Protein AF-A0A8J4P3L2-F1 (afdb_monomer_lite)

Organism: Eudyptes chrysocome (NCBI:txid79626)

Radius of gyration: 35.29 Å; chains: 1; bounding box: 77×44×100 Å

Sequence (162 aa):
ILKKQHSVLAHKFVEVMTEYNETQTLFRERSKGRIQRQLEITGKTTTDEELEEMLESGNPSIFTSDIISDSQITRQALNEIESRHKDIMKLESSIRELHEMFMDMAMFVETQGEMINNIEKNVMNASDYVEHAKEETKKAVKYKSKARRVCCLSVIVLVSVL

pLDDT: mean 81.7, std 11.36, range [50.03, 95.44]

Foldseek 3Di:
DVLLVVVVVLVVVVVVLVVVVVVLVVLLVVLLVLLQVLCVQQVHHDDSVRSVVVLVVLDLCSSVVPGDPPDPSNVVSSVSNSVSSVVNVVSVVVVVVSVVVVVVSVVVVVVVVVNVVVVVVVVVVVVVVVVVVVVVVVVVVVVVVVVVVVVVVVVVVVVVVD

Structure (mmCIF, N/CA/C/O backbone):
data_AF-A0A8J4P3L2-F1
#
_entry.id   AF-A0A8J4P3L2-F1
#
loop_
_atom_site.group_PDB
_atom_site.id
_atom_site.type_symbol
_atom_site.label_atom_id
_atom_site.label_alt_id
_atom_site.label_comp_id
_atom_site.label_asym_id
_atom_site.label_entity_id
_atom_site.label_seq_id
_atom_site.pdbx_PDB_ins_code
_atom_site.Cartn_x
_atom_site.Cartn_y
_atom_site.Cartn_z
_atom_site.occupancy
_atom_site.B_iso_or_equiv
_atom_site.auth_seq_id
_atom_site.auth_comp_id
_atom_site.auth_asym_id
_atom_site.auth_atom_id
_atom_site.pdbx_PDB_model_num
ATOM 1 N N . ILE A 1 1 ? 21.109 3.725 -26.162 1.00 50.84 1 ILE A N 1
ATOM 2 C CA . ILE A 1 1 ? 21.373 2.825 -25.010 1.00 50.84 1 ILE A CA 1
ATOM 3 C C . ILE A 1 1 ? 20.706 3.376 -23.751 1.00 50.84 1 ILE A C 1
ATOM 5 O O . ILE A 1 1 ? 19.834 2.692 -23.241 1.00 50.84 1 ILE A O 1
ATOM 9 N N . LEU A 1 2 ? 20.990 4.627 -23.354 1.00 53.81 2 LEU A N 1
ATOM 10 C CA . LEU A 1 2 ? 20.388 5.29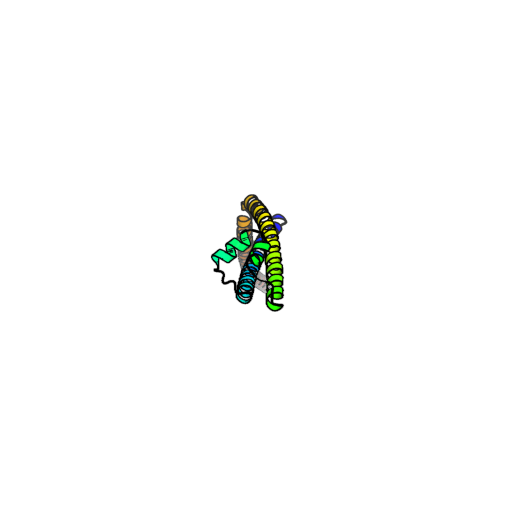0 -22.183 1.00 53.81 2 LEU A CA 1
ATOM 11 C C . LEU A 1 2 ? 18.847 5.224 -22.157 1.00 53.81 2 LEU A C 1
ATOM 13 O O . LEU A 1 2 ? 18.281 4.677 -21.223 1.00 53.81 2 LEU A O 1
ATOM 17 N N . LYS A 1 3 ? 18.170 5.655 -23.237 1.00 53.22 3 LYS A N 1
ATOM 18 C CA . LYS A 1 3 ? 16.698 5.578 -23.352 1.00 53.22 3 LYS A CA 1
ATOM 19 C C . LYS A 1 3 ? 16.165 4.162 -23.061 1.00 53.22 3 LYS A C 1
ATOM 21 O O . LYS A 1 3 ? 15.345 4.000 -22.175 1.00 53.22 3 LYS A O 1
ATOM 26 N N . LYS A 1 4 ? 16.726 3.121 -23.692 1.00 56.62 4 LYS A N 1
ATOM 27 C CA . LYS A 1 4 ? 16.314 1.717 -23.473 1.00 56.62 4 LYS A CA 1
ATOM 28 C C . LYS A 1 4 ? 16.452 1.259 -22.013 1.00 56.62 4 LYS A C 1
ATOM 30 O O . LYS A 1 4 ? 15.607 0.507 -21.547 1.00 56.62 4 LYS A O 1
ATOM 35 N N . GLN A 1 5 ? 17.494 1.699 -21.303 1.00 58.91 5 GLN A N 1
ATOM 36 C CA . GLN A 1 5 ? 17.658 1.384 -19.878 1.00 58.91 5 GLN A CA 1
ATOM 37 C C . GLN A 1 5 ? 16.576 2.053 -19.019 1.00 58.91 5 GLN A C 1
ATOM 39 O O . GLN A 1 5 ? 16.073 1.417 -18.098 1.00 58.91 5 GLN A O 1
ATOM 44 N N . HIS A 1 6 ? 16.164 3.280 -19.357 1.00 65.69 6 HIS A N 1
ATOM 45 C CA . HIS A 1 6 ? 15.076 3.973 -18.660 1.00 65.69 6 HIS A CA 1
ATOM 46 C C . HIS A 1 6 ? 13.722 3.262 -18.809 1.00 65.6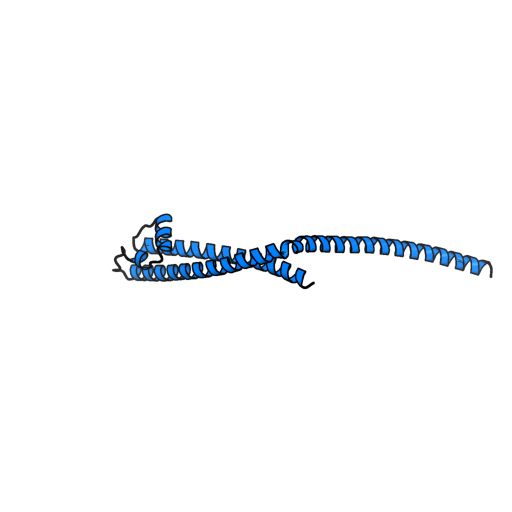9 6 HIS A C 1
ATOM 48 O O . HIS A 1 6 ? 13.016 3.127 -17.817 1.00 65.69 6 HIS A O 1
ATOM 54 N N . SER A 1 7 ? 13.382 2.738 -19.993 1.00 68.56 7 SER A N 1
ATOM 55 C CA . SER A 1 7 ? 12.117 2.001 -20.181 1.00 68.56 7 SER A CA 1
ATOM 56 C C . SER A 1 7 ? 12.094 0.649 -19.465 1.00 68.56 7 SER A C 1
ATOM 58 O O . SER A 1 7 ? 11.089 0.311 -18.844 1.00 68.56 7 SER A O 1
ATOM 60 N N . VAL A 1 8 ? 13.196 -0.109 -19.484 1.00 73.12 8 VAL A N 1
ATOM 61 C CA . VAL A 1 8 ? 13.281 -1.371 -18.723 1.00 73.12 8 VAL A CA 1
ATOM 62 C C . VAL A 1 8 ? 13.141 -1.107 -17.221 1.00 73.12 8 VAL A C 1
ATOM 64 O O . VAL A 1 8 ? 12.430 -1.836 -16.532 1.00 73.12 8 VAL A O 1
ATOM 67 N N . LEU A 1 9 ? 13.772 -0.041 -16.717 1.00 74.75 9 LEU A N 1
ATOM 68 C CA . LEU A 1 9 ? 13.664 0.353 -15.314 1.00 74.75 9 LEU A CA 1
ATOM 69 C C . LEU A 1 9 ? 12.241 0.804 -14.947 1.00 74.75 9 LEU A C 1
ATOM 71 O O . LEU A 1 9 ? 11.752 0.426 -13.888 1.00 74.75 9 LEU A O 1
ATOM 75 N N . ALA A 1 10 ? 11.561 1.544 -15.829 1.00 75.88 10 ALA A N 1
ATOM 76 C CA . ALA A 1 10 ? 10.172 1.963 -15.641 1.00 75.88 10 ALA A CA 1
ATOM 77 C C . ALA A 1 10 ? 9.212 0.765 -15.544 1.00 75.88 10 ALA A C 1
ATOM 79 O O . ALA A 1 10 ? 8.400 0.702 -14.625 1.00 75.88 10 ALA A O 1
ATOM 80 N N . HIS A 1 11 ? 9.350 -0.231 -16.427 1.00 75.12 11 HIS A N 1
ATOM 81 C CA . HIS A 1 11 ? 8.557 -1.462 -16.334 1.00 75.12 11 HIS A CA 1
ATOM 82 C C . HIS A 1 11 ? 8.822 -2.220 -15.036 1.00 75.12 11 HIS A C 1
ATOM 84 O O . HIS A 1 11 ? 7.875 -2.659 -14.385 1.00 75.12 11 HIS A O 1
ATOM 90 N N . LYS A 1 12 ? 10.094 -2.337 -14.627 1.00 80.12 12 LYS A N 1
ATOM 91 C CA . LYS A 1 12 ? 10.420 -3.021 -13.374 1.00 80.12 12 LYS A CA 1
ATOM 92 C C . LYS A 1 12 ? 9.876 -2.278 -12.155 1.00 80.12 12 LYS A C 1
ATOM 94 O O . LYS A 1 12 ? 9.447 -2.912 -11.199 1.00 80.12 12 LYS A O 1
ATOM 99 N N . PHE A 1 13 ? 9.868 -0.948 -12.199 1.00 79.75 13 PHE A N 1
ATOM 100 C CA . PHE A 1 13 ? 9.268 -0.120 -11.161 1.00 79.75 13 PHE A CA 1
ATOM 101 C C . PHE A 1 13 ? 7.760 -0.372 -11.048 1.00 79.75 13 PHE A C 1
ATOM 103 O O . PHE A 1 13 ? 7.285 -0.665 -9.959 1.00 79.75 13 PHE A O 1
ATOM 110 N N . VAL A 1 14 ? 7.020 -0.350 -12.164 1.00 80.81 14 VAL A N 1
ATOM 111 C CA . VAL A 1 14 ? 5.575 -0.651 -12.180 1.00 80.81 14 VAL A CA 1
ATOM 112 C C . VAL A 1 14 ? 5.280 -2.043 -11.614 1.00 80.81 14 VAL A C 1
ATOM 114 O O . VAL A 1 14 ? 4.369 -2.192 -10.803 1.00 80.81 14 VAL A O 1
ATOM 117 N N . GLU A 1 15 ? 6.067 -3.050 -11.999 1.00 80.56 15 GLU A N 1
ATOM 118 C CA . GLU A 1 15 ? 5.933 -4.423 -11.496 1.00 80.56 15 GLU A CA 1
ATOM 119 C C . GLU A 1 15 ? 6.080 -4.481 -9.965 1.00 80.56 15 GLU A C 1
ATOM 121 O O . GLU A 1 15 ? 5.182 -4.960 -9.277 1.00 80.56 15 GLU A O 1
ATOM 126 N N . VAL A 1 16 ? 7.169 -3.921 -9.424 1.00 84.44 16 VAL A N 1
ATOM 127 C CA . VAL A 1 16 ? 7.446 -3.923 -7.975 1.00 84.44 16 VAL A CA 1
ATOM 128 C C . VAL A 1 16 ? 6.396 -3.126 -7.197 1.00 84.44 16 VAL A C 1
ATOM 130 O O . VAL A 1 16 ? 5.987 -3.534 -6.114 1.00 84.44 16 VAL A O 1
ATOM 133 N N . MET A 1 17 ? 5.931 -2.002 -7.741 1.00 82.25 17 MET A N 1
ATOM 134 C CA . MET A 1 17 ? 4.913 -1.168 -7.094 1.00 82.25 17 MET A CA 1
ATOM 135 C C . MET A 1 17 ? 3.545 -1.854 -7.063 1.00 82.25 17 MET A C 1
ATOM 137 O O . MET A 1 17 ? 2.804 -1.692 -6.096 1.00 82.25 17 MET A O 1
ATOM 141 N N . THR A 1 18 ? 3.229 -2.654 -8.086 1.00 83.12 18 THR A N 1
ATOM 142 C CA . THR A 1 18 ? 2.005 -3.468 -8.126 1.00 83.12 18 THR A CA 1
ATOM 143 C C . THR A 1 18 ? 2.051 -4.557 -7.054 1.00 83.12 18 THR A C 1
ATOM 145 O O . THR A 1 18 ? 1.140 -4.643 -6.235 1.00 83.12 18 THR A O 1
ATOM 148 N N . GLU A 1 19 ? 3.150 -5.312 -6.971 1.00 87.69 19 GLU A N 1
ATOM 149 C CA . GLU A 1 19 ? 3.357 -6.333 -5.929 1.00 87.69 19 GLU A CA 1
ATOM 150 C C . GLU A 1 19 ? 3.308 -5.726 -4.512 1.00 87.69 19 GLU A C 1
ATOM 152 O O . GLU A 1 19 ? 2.731 -6.288 -3.572 1.00 87.69 19 GLU A O 1
ATOM 157 N N . TYR A 1 20 ? 3.879 -4.532 -4.349 1.00 87.19 20 TYR A N 1
ATOM 158 C CA . TYR A 1 20 ? 3.841 -3.810 -3.085 1.00 87.19 20 TYR A CA 1
ATOM 159 C C . TYR A 1 20 ? 2.416 -3.356 -2.720 1.00 87.19 20 TYR A C 1
ATOM 161 O O . TYR A 1 20 ? 2.010 -3.517 -1.568 1.00 87.19 20 TYR A O 1
ATOM 169 N N . ASN A 1 21 ? 1.622 -2.870 -3.681 1.00 85.25 21 ASN A N 1
ATOM 170 C CA . ASN A 1 21 ? 0.216 -2.515 -3.464 1.00 85.25 21 ASN A CA 1
ATOM 171 C C . ASN A 1 21 ? -0.654 -3.732 -3.093 1.00 85.25 21 ASN A C 1
ATOM 173 O O . ASN A 1 21 ? -1.469 -3.652 -2.170 1.00 85.25 21 ASN A O 1
ATOM 177 N N . GLU A 1 22 ? -0.442 -4.881 -3.739 1.00 88.44 22 GLU A N 1
ATOM 178 C CA . GLU A 1 22 ? -1.104 -6.141 -3.374 1.00 88.44 22 GLU A CA 1
ATOM 179 C C . GLU A 1 22 ? -0.772 -6.543 -1.929 1.00 88.44 22 GLU A C 1
ATOM 181 O O . GLU A 1 22 ? -1.656 -6.882 -1.137 1.00 88.44 22 GLU A O 1
ATOM 186 N N . THR A 1 23 ? 0.503 -6.429 -1.544 1.00 90.38 23 THR A N 1
ATOM 187 C CA . THR A 1 23 ? 0.961 -6.712 -0.176 1.00 90.38 23 THR A CA 1
ATOM 188 C C . THR A 1 23 ? 0.320 -5.772 0.846 1.00 90.38 23 THR A C 1
ATOM 190 O O . THR A 1 23 ? -0.101 -6.211 1.921 1.00 90.38 23 THR A O 1
ATOM 193 N N . GLN A 1 24 ? 0.213 -4.483 0.520 1.00 87.44 24 GLN A N 1
ATOM 194 C CA . GLN A 1 24 ? -0.455 -3.492 1.359 1.00 87.44 24 GLN A CA 1
ATOM 195 C C . GLN A 1 24 ? -1.947 -3.800 1.533 1.00 87.44 24 GLN A C 1
ATOM 197 O O . GLN A 1 24 ? -2.442 -3.791 2.660 1.00 87.44 24 GLN A O 1
ATOM 202 N N . THR A 1 25 ? -2.641 -4.163 0.454 1.00 88.94 25 THR A N 1
ATOM 203 C CA . THR A 1 25 ? -4.055 -4.568 0.490 1.00 88.94 25 THR A CA 1
ATOM 204 C C . THR A 1 25 ? -4.257 -5.779 1.403 1.00 88.94 25 THR A C 1
ATOM 206 O O . THR A 1 25 ? -5.091 -5.753 2.304 1.00 88.94 25 THR A O 1
ATOM 209 N N . LEU A 1 26 ? -3.415 -6.809 1.277 1.00 92.44 26 LEU A N 1
ATOM 210 C CA . LEU A 1 26 ? -3.451 -7.975 2.168 1.00 92.44 26 LEU A CA 1
ATOM 211 C C . LEU A 1 26 ? -3.198 -7.609 3.639 1.00 92.44 26 LEU A C 1
ATOM 213 O O . LEU A 1 26 ? -3.793 -8.202 4.544 1.00 92.44 26 LEU A O 1
ATOM 217 N N . PHE A 1 27 ? -2.303 -6.656 3.903 1.00 93.12 27 PHE A N 1
ATOM 218 C CA . PHE A 1 27 ? -2.047 -6.168 5.256 1.00 93.12 27 PHE A CA 1
ATOM 219 C C . PHE A 1 27 ? -3.253 -5.416 5.840 1.00 93.12 27 PHE A C 1
ATOM 221 O O . PHE A 1 27 ? -3.568 -5.613 7.020 1.00 93.12 27 PHE A O 1
ATOM 228 N N . ARG A 1 28 ? -3.949 -4.610 5.025 1.00 94.38 28 ARG A N 1
ATOM 229 C CA . ARG A 1 28 ? -5.202 -3.937 5.399 1.00 94.38 28 ARG A CA 1
ATOM 230 C C . ARG A 1 28 ? -6.258 -4.943 5.838 1.00 94.38 28 ARG A C 1
ATOM 232 O O . ARG A 1 28 ? -6.721 -4.863 6.972 1.00 94.38 28 ARG A O 1
ATOM 239 N N . GLU A 1 29 ? -6.540 -5.938 4.999 1.00 92.50 29 GLU A N 1
ATOM 240 C CA . GLU A 1 29 ? -7.559 -6.963 5.263 1.00 92.50 29 GLU A CA 1
ATOM 241 C C . GLU A 1 29 ? -7.257 -7.763 6.535 1.00 92.50 29 GLU A C 1
ATOM 243 O O . GLU A 1 29 ? -8.117 -7.973 7.391 1.00 92.50 29 GLU A O 1
ATOM 248 N N . ARG A 1 30 ? -5.990 -8.145 6.739 1.00 95.12 30 ARG A N 1
ATOM 249 C CA . ARG A 1 30 ? -5.567 -8.819 7.978 1.00 95.12 30 ARG A CA 1
ATOM 250 C C . ARG A 1 30 ? -5.728 -7.937 9.213 1.00 95.12 30 ARG A C 1
ATOM 252 O O . ARG A 1 30 ? -6.025 -8.453 10.291 1.00 95.12 30 ARG A O 1
ATOM 259 N N . SER A 1 31 ? -5.488 -6.635 9.086 1.00 95.00 31 SER A N 1
ATOM 260 C CA . SER A 1 31 ? -5.634 -5.687 10.193 1.00 95.00 31 SER A CA 1
ATOM 261 C C . SER A 1 31 ? -7.107 -5.453 10.519 1.00 95.00 31 SER A C 1
ATOM 263 O O . SER A 1 31 ? -7.464 -5.517 11.695 1.00 95.00 31 SER A O 1
ATOM 265 N N . LYS A 1 32 ? -7.961 -5.304 9.497 1.00 94.44 32 LYS A N 1
ATOM 266 C CA . LYS A 1 32 ? -9.423 -5.241 9.624 1.00 94.44 32 LYS A CA 1
ATOM 267 C C . LYS A 1 32 ? -9.968 -6.471 10.352 1.00 94.44 32 LYS A C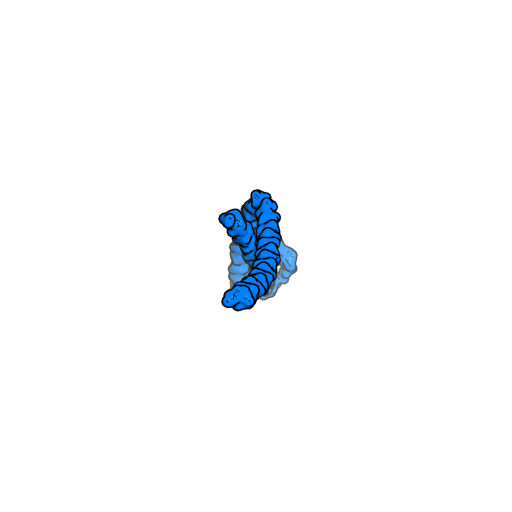 1
ATOM 269 O O . LYS A 1 32 ? -10.596 -6.330 11.398 1.00 94.44 32 LYS A O 1
ATOM 274 N N . GLY A 1 33 ? -9.617 -7.677 9.900 1.00 94.62 33 GLY A N 1
ATOM 275 C CA . GLY A 1 33 ? -10.062 -8.918 10.546 1.00 94.62 33 GLY A CA 1
ATOM 276 C C . GLY A 1 33 ? -9.603 -9.055 12.005 1.00 94.62 33 GLY A C 1
ATOM 277 O O . GLY A 1 33 ? -10.330 -9.582 12.847 1.00 94.62 33 GLY A O 1
ATOM 278 N N . ARG A 1 34 ? -8.417 -8.534 12.354 1.00 95.44 34 ARG A N 1
ATOM 279 C CA . ARG A 1 34 ? -7.977 -8.470 13.759 1.00 95.44 34 ARG A CA 1
ATOM 280 C C . ARG A 1 34 ? -8.803 -7.489 14.581 1.00 95.44 34 ARG A C 1
ATOM 282 O O . ARG A 1 34 ? -9.155 -7.825 15.705 1.00 95.44 34 ARG A O 1
ATOM 289 N N . ILE A 1 35 ? -9.121 -6.313 14.045 1.00 94.31 35 ILE A N 1
ATOM 290 C CA . ILE A 1 35 ? -9.982 -5.341 14.732 1.00 94.31 35 ILE A CA 1
ATOM 291 C C . ILE A 1 35 ? -11.360 -5.956 14.989 1.00 94.31 35 ILE A C 1
ATOM 293 O O . ILE A 1 35 ? -11.828 -5.913 16.123 1.00 94.31 35 ILE A O 1
ATOM 297 N N . GLN A 1 36 ? -11.952 -6.610 13.986 1.00 94.88 36 GLN A N 1
ATOM 298 C CA . GLN A 1 36 ? -13.232 -7.308 14.127 1.00 94.88 36 GLN A CA 1
ATOM 299 C C . GLN A 1 36 ? -13.195 -8.340 15.260 1.00 94.88 36 GLN A C 1
ATOM 301 O O . GLN A 1 36 ? -14.031 -8.321 16.159 1.00 94.88 36 GLN A O 1
ATOM 306 N N . ARG A 1 37 ? -12.157 -9.185 15.278 1.00 94.62 37 ARG A N 1
ATOM 307 C CA . ARG A 1 37 ? -11.941 -10.182 16.333 1.00 94.62 37 ARG A CA 1
ATOM 308 C C . ARG A 1 37 ? -11.865 -9.554 17.726 1.00 94.62 37 ARG A C 1
ATOM 310 O O . ARG A 1 37 ? -12.405 -10.106 18.681 1.00 94.62 37 ARG A O 1
ATOM 317 N N . GLN A 1 38 ? -11.161 -8.432 17.864 1.00 93.69 38 GLN A N 1
ATOM 318 C CA . GLN A 1 38 ? -11.024 -7.747 19.149 1.00 93.69 38 GLN A CA 1
ATOM 319 C C . GLN A 1 38 ? -12.337 -7.081 19.578 1.00 93.69 38 GLN A C 1
ATOM 321 O O . GLN A 1 38 ? -12.676 -7.142 20.757 1.00 93.69 38 GLN A O 1
ATOM 326 N N . LEU A 1 39 ? -13.118 -6.531 18.643 1.00 91.88 39 LEU A N 1
ATOM 327 C CA . LEU A 1 39 ? -14.461 -6.013 18.921 1.00 91.88 39 LEU A CA 1
ATOM 328 C C . LEU A 1 39 ? -15.387 -7.123 19.447 1.00 91.88 39 LEU A C 1
ATOM 330 O O . LEU A 1 39 ? -16.021 -6.939 20.489 1.00 91.88 39 LEU A O 1
ATOM 334 N N . GLU A 1 40 ? -15.363 -8.314 18.840 1.00 91.56 40 GLU A N 1
ATOM 335 C CA . GLU A 1 40 ? -16.115 -9.479 19.333 1.00 91.56 40 GLU A CA 1
ATOM 336 C C . GLU A 1 40 ? -15.736 -9.844 20.779 1.00 91.56 40 GLU A C 1
ATOM 338 O O . GLU A 1 40 ? -16.611 -10.120 21.599 1.00 91.56 40 GLU A O 1
ATOM 343 N N . ILE A 1 41 ? -14.439 -9.805 21.122 1.00 90.06 41 ILE A N 1
ATOM 344 C CA . ILE A 1 41 ? -13.943 -10.076 22.486 1.00 90.06 41 ILE A CA 1
ATOM 345 C C . ILE A 1 41 ? -14.490 -9.057 23.492 1.00 90.06 41 ILE A C 1
ATOM 347 O O . ILE A 1 41 ? -14.770 -9.410 24.637 1.00 90.06 41 ILE A O 1
ATOM 351 N N . THR A 1 42 ? -14.665 -7.802 23.075 1.00 88.06 42 THR A N 1
ATOM 352 C CA . THR A 1 42 ? -15.274 -6.763 23.920 1.00 88.06 42 THR A CA 1
ATOM 353 C C . THR A 1 42 ? -16.799 -6.857 24.022 1.00 88.06 42 THR A C 1
ATOM 355 O O . THR A 1 42 ? -17.405 -6.095 24.771 1.00 88.06 42 THR A O 1
ATOM 358 N N . GLY A 1 43 ? -17.422 -7.790 23.295 1.00 86.25 43 GLY A N 1
ATOM 359 C CA . GLY A 1 43 ? -18.872 -7.969 23.247 1.00 86.25 43 GLY A CA 1
ATOM 360 C C . GLY A 1 43 ? -19.581 -7.110 22.195 1.00 86.25 43 GLY A C 1
ATOM 361 O O . GLY A 1 43 ? -20.806 -7.167 22.103 1.00 86.25 43 GLY A O 1
ATOM 362 N N . LYS A 1 44 ? -18.842 -6.344 21.381 1.00 86.81 44 LYS A N 1
ATOM 363 C CA . LYS A 1 44 ? -19.384 -5.567 20.262 1.00 86.81 44 LYS A CA 1
ATOM 364 C C . LYS A 1 44 ? -19.354 -6.425 18.997 1.00 86.81 44 LYS A C 1
ATOM 366 O O . LYS A 1 44 ? -18.295 -6.711 18.451 1.00 86.81 44 LYS A O 1
ATOM 371 N N . THR A 1 45 ? -20.528 -6.864 18.547 1.00 88.25 45 THR A N 1
ATOM 372 C CA . THR A 1 45 ? -20.662 -7.512 17.234 1.00 88.25 45 THR A CA 1
ATOM 373 C C . THR A 1 45 ? -20.741 -6.421 16.176 1.00 88.25 45 THR A C 1
ATOM 375 O O . THR A 1 45 ? -21.479 -5.454 16.356 1.00 88.25 45 THR A O 1
ATOM 378 N N . THR A 1 46 ? -19.961 -6.546 15.108 1.00 89.38 46 THR A N 1
ATOM 379 C CA . THR A 1 46 ? -19.872 -5.536 14.048 1.00 89.38 46 THR A CA 1
ATOM 380 C C . THR A 1 46 ? -19.818 -6.243 12.706 1.00 89.38 46 THR A C 1
ATOM 382 O O . THR A 1 46 ? -19.046 -7.193 12.524 1.00 89.38 46 THR A O 1
ATOM 385 N N . THR A 1 47 ? -20.675 -5.810 11.790 1.00 92.94 47 THR A N 1
ATOM 386 C CA . THR A 1 47 ? -20.676 -6.271 10.399 1.00 92.94 47 THR A CA 1
ATOM 387 C C . THR A 1 47 ? -19.448 -5.751 9.655 1.00 92.94 47 THR A C 1
ATOM 389 O O . THR A 1 47 ? -18.727 -4.879 10.142 1.00 92.94 47 THR A O 1
ATOM 392 N N . ASP A 1 48 ? -19.169 -6.321 8.484 1.00 90.50 48 ASP A N 1
ATOM 393 C CA . ASP A 1 48 ? -18.016 -5.903 7.687 1.00 90.50 48 ASP A CA 1
ATOM 394 C C . ASP A 1 48 ? -18.164 -4.454 7.197 1.00 90.50 48 ASP A C 1
ATOM 396 O O . ASP A 1 48 ? -17.189 -3.700 7.208 1.00 90.50 48 ASP A O 1
ATOM 400 N N . GLU A 1 49 ? -19.392 -4.065 6.846 1.00 90.06 49 GLU A N 1
ATOM 401 C CA . GLU A 1 49 ? -19.771 -2.721 6.419 1.00 90.06 49 GLU A CA 1
ATOM 402 C C . GLU A 1 49 ? -19.660 -1.703 7.559 1.00 90.06 49 GLU A C 1
ATOM 404 O O . GLU A 1 49 ? -19.015 -0.671 7.398 1.00 90.06 49 GLU A O 1
ATOM 409 N N . GLU A 1 50 ? -20.214 -2.004 8.739 1.00 90.25 50 GLU A N 1
ATOM 410 C CA . GLU A 1 50 ? -20.092 -1.120 9.909 1.00 90.25 50 GLU A CA 1
ATOM 411 C C . GLU A 1 50 ? -18.625 -0.929 10.313 1.00 90.25 50 GLU A C 1
ATOM 413 O O . GLU A 1 50 ? -18.209 0.169 10.677 1.00 90.25 50 GLU A O 1
ATOM 418 N N . LEU A 1 51 ? -17.817 -1.992 10.242 1.00 91.94 51 LEU A N 1
ATOM 419 C CA . LEU A 1 51 ? -16.392 -1.902 10.539 1.00 91.94 51 LEU A CA 1
ATOM 420 C C . LEU A 1 51 ? -15.662 -1.022 9.518 1.00 91.94 51 LEU A C 1
ATOM 422 O O . LEU A 1 51 ? -14.751 -0.285 9.894 1.00 91.94 51 LEU A O 1
ATOM 426 N N . GLU A 1 52 ? -16.055 -1.084 8.249 1.00 91.56 52 GLU A N 1
ATOM 427 C CA . GLU A 1 52 ? -15.500 -0.224 7.206 1.00 91.56 52 GLU A CA 1
ATOM 428 C C . GLU A 1 52 ? -15.816 1.253 7.478 1.00 91.56 52 GLU A C 1
ATOM 430 O O . GLU A 1 52 ? -14.898 2.071 7.520 1.00 91.56 52 GLU A O 1
ATOM 435 N N . GLU A 1 53 ? -17.072 1.586 7.792 1.00 88.94 53 GLU A N 1
ATOM 436 C CA . GLU A 1 53 ? -17.478 2.951 8.164 1.00 88.94 53 GLU A CA 1
ATOM 437 C C . GLU A 1 53 ? -16.701 3.466 9.387 1.00 88.94 53 GLU A C 1
ATOM 439 O O . GLU A 1 53 ? -16.281 4.628 9.447 1.00 88.94 53 GLU A O 1
ATOM 444 N N . MET A 1 54 ? -16.459 2.592 10.369 1.00 90.00 54 MET A N 1
ATOM 445 C CA . MET A 1 54 ? -15.657 2.929 11.542 1.00 90.00 54 MET A CA 1
ATOM 446 C C . MET A 1 54 ? -14.208 3.271 11.177 1.00 90.00 54 MET A C 1
ATOM 448 O O . MET A 1 54 ? -13.653 4.221 11.736 1.00 90.00 54 MET A O 1
ATOM 452 N N . LEU A 1 55 ? -13.599 2.533 10.245 1.00 88.94 55 LEU A N 1
ATOM 453 C CA . LEU A 1 55 ? -12.244 2.796 9.752 1.00 88.94 55 LEU A CA 1
ATOM 454 C C . LEU A 1 55 ? -12.178 4.104 8.947 1.00 88.94 55 LEU A C 1
ATOM 456 O O . LEU A 1 55 ? -11.265 4.902 9.159 1.00 88.94 55 LEU A O 1
ATOM 460 N N . GLU A 1 56 ? -13.164 4.359 8.086 1.00 85.88 56 GLU A N 1
ATOM 461 C CA . GLU A 1 56 ? -13.241 5.571 7.257 1.00 85.88 56 GLU A CA 1
ATOM 462 C C . GLU A 1 56 ? -13.470 6.848 8.074 1.00 85.88 56 GLU A C 1
ATOM 464 O O . GLU A 1 56 ? -13.034 7.931 7.678 1.00 85.88 56 GLU A O 1
ATOM 469 N N . SER A 1 57 ? -14.104 6.736 9.247 1.00 84.19 57 SER A N 1
ATOM 470 C CA . SER A 1 57 ? -14.351 7.879 10.135 1.00 84.19 57 SER A CA 1
ATOM 471 C C . SER A 1 57 ? -13.072 8.595 10.592 1.00 84.19 57 SER A C 1
ATOM 473 O O . SER A 1 57 ? -13.128 9.752 11.018 1.00 84.19 57 SER A O 1
ATOM 475 N N . GLY A 1 58 ? -11.924 7.902 10.572 1.00 74.44 58 GLY A N 1
ATOM 476 C CA . GLY A 1 58 ? -10.635 8.413 11.040 1.00 74.44 58 GLY A CA 1
ATOM 477 C C . GLY A 1 58 ? -10.590 8.750 12.537 1.00 74.44 58 GLY A C 1
ATOM 478 O O . GLY A 1 58 ? -9.602 9.316 13.010 1.00 74.44 58 GLY A O 1
ATOM 479 N N . ASN A 1 59 ? -11.639 8.422 13.300 1.00 81.88 59 ASN A N 1
ATOM 480 C CA . ASN A 1 59 ? -11.771 8.750 14.713 1.00 81.88 59 ASN A CA 1
ATOM 481 C C . ASN A 1 59 ? -11.552 7.501 15.590 1.00 81.88 59 ASN A C 1
ATOM 483 O O . ASN A 1 59 ? -12.470 6.697 15.736 1.00 81.88 59 ASN A O 1
ATOM 487 N N . PRO A 1 60 ? -10.405 7.362 16.287 1.00 76.81 60 PRO A N 1
ATOM 488 C CA . PRO A 1 60 ? -10.120 6.193 17.124 1.00 76.81 60 PRO A CA 1
ATOM 489 C C . PRO A 1 60 ? -11.136 5.952 18.252 1.00 76.81 60 PRO A C 1
ATOM 491 O O . PRO A 1 60 ? -11.291 4.824 18.714 1.00 76.81 60 PRO A O 1
ATOM 494 N N . SER A 1 61 ? -11.846 6.993 18.703 1.00 83.81 61 SER A N 1
ATOM 495 C CA . SER A 1 61 ? -12.849 6.859 19.770 1.00 83.81 61 SER A CA 1
ATOM 496 C C . SER A 1 61 ? -14.112 6.109 19.335 1.00 83.81 61 SER A C 1
ATOM 498 O O . SER A 1 61 ? -14.853 5.614 20.186 1.00 83.81 61 SER A O 1
ATOM 500 N N . ILE A 1 62 ? -14.343 5.945 18.026 1.00 85.56 62 ILE A N 1
ATOM 501 C CA . ILE A 1 62 ? -15.492 5.184 17.519 1.00 85.56 62 ILE A CA 1
ATOM 502 C C . ILE A 1 62 ? -15.430 3.715 17.952 1.00 85.56 62 ILE A C 1
ATOM 504 O O . ILE A 1 62 ? -16.458 3.093 18.217 1.00 85.56 62 ILE A O 1
ATOM 508 N N . PHE A 1 63 ? -14.216 3.185 18.127 1.00 83.00 63 PHE A N 1
ATOM 509 C CA . PHE A 1 63 ? -13.992 1.822 18.589 1.00 83.00 63 PHE A CA 1
ATOM 510 C C . PHE A 1 63 ? -14.259 1.646 20.080 1.00 83.00 63 PHE A C 1
ATOM 512 O O . PHE A 1 63 ? -14.537 0.530 20.483 1.00 83.00 63 PHE A O 1
ATOM 519 N N . THR A 1 64 ? -14.178 2.702 20.896 1.00 81.00 64 THR A N 1
ATOM 520 C CA . THR A 1 64 ? -14.222 2.611 22.368 1.00 81.00 64 THR A CA 1
ATOM 521 C C . THR A 1 64 ? -15.514 3.151 22.984 1.00 81.00 64 THR A C 1
ATOM 523 O O . THR A 1 64 ? -15.825 2.802 24.120 1.00 81.00 64 THR A O 1
ATOM 526 N N . SER A 1 65 ? -16.265 3.977 22.250 1.00 77.06 65 SER A N 1
ATOM 527 C CA . SER A 1 65 ? -17.434 4.733 22.735 1.00 77.06 65 SER A CA 1
ATOM 528 C C . SER A 1 65 ? -18.527 3.900 23.421 1.00 77.06 65 SER A C 1
ATOM 530 O O . SER A 1 65 ? -19.082 4.348 24.422 1.00 77.06 65 SER A O 1
ATOM 532 N N . ASP A 1 66 ? -18.778 2.678 22.947 1.00 74.62 66 ASP A N 1
ATOM 533 C CA . ASP A 1 66 ? -19.840 1.804 23.472 1.00 74.62 66 ASP A CA 1
ATOM 534 C C . ASP A 1 66 ? -19.325 0.688 24.399 1.00 74.62 66 ASP A C 1
ATOM 536 O O . ASP A 1 66 ? -20.099 -0.162 24.843 1.00 74.62 66 ASP A O 1
ATOM 540 N N . ILE A 1 67 ? -18.016 0.637 24.674 1.0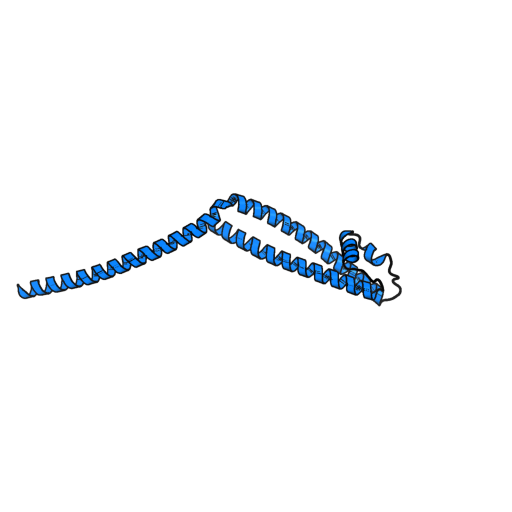0 79.81 67 ILE A N 1
ATOM 541 C CA . ILE A 1 67 ? -17.388 -0.499 25.359 1.00 79.81 67 ILE A CA 1
ATOM 542 C C . ILE A 1 67 ? -17.048 -0.145 26.804 1.00 79.81 67 ILE A C 1
ATOM 544 O O . ILE A 1 67 ? -16.171 0.671 27.101 1.00 79.81 67 ILE A O 1
ATOM 548 N N . ILE A 1 68 ? -17.691 -0.855 27.730 1.00 76.81 68 ILE A N 1
ATOM 549 C CA . ILE A 1 68 ? -17.399 -0.755 29.157 1.00 76.81 68 ILE A CA 1
ATOM 550 C C . ILE A 1 68 ? -16.047 -1.432 29.442 1.00 76.81 68 ILE A C 1
ATOM 552 O O . ILE A 1 68 ? -15.884 -2.646 29.320 1.00 76.81 68 ILE A O 1
ATOM 556 N N . SER A 1 69 ? -15.053 -0.634 29.834 1.00 71.81 69 SER A N 1
ATOM 557 C CA . SER A 1 69 ? -13.657 -1.060 30.032 1.00 71.81 69 SER A CA 1
ATOM 558 C C . SER A 1 69 ? -13.380 -1.665 31.420 1.00 71.81 69 SER A C 1
ATOM 560 O O . SER A 1 69 ? -12.341 -1.386 32.024 1.00 71.81 69 SER A O 1
ATOM 562 N N . ASP A 1 70 ? -14.296 -2.494 31.924 1.00 76.69 70 ASP A N 1
ATOM 563 C CA . ASP A 1 70 ? -14.262 -3.004 33.306 1.00 76.69 70 ASP A CA 1
ATOM 564 C C . ASP A 1 70 ? -13.326 -4.208 33.495 1.00 76.69 70 ASP A C 1
ATOM 566 O O . ASP A 1 70 ? -12.903 -4.513 34.609 1.00 76.69 70 ASP A O 1
ATOM 570 N N . SER A 1 71 ? -12.955 -4.881 32.402 1.00 85.25 71 SER A N 1
ATOM 571 C CA . SER A 1 71 ? -12.048 -6.032 32.415 1.00 85.25 71 SER A CA 1
ATOM 572 C C . SER A 1 71 ? -10.679 -5.688 31.831 1.00 85.25 71 SER A C 1
ATOM 574 O O . SER A 1 71 ? -10.562 -4.980 30.827 1.00 85.25 71 SER A O 1
ATOM 576 N N . GLN A 1 72 ? -9.621 -6.263 32.415 1.00 88.56 72 GLN A N 1
ATOM 577 C CA . GLN A 1 72 ? -8.262 -6.202 31.864 1.00 88.56 72 GLN A CA 1
ATOM 578 C C . GLN A 1 72 ? -8.212 -6.723 30.417 1.00 88.56 72 GLN A C 1
ATOM 580 O O . GLN A 1 72 ? -7.482 -6.172 29.596 1.00 88.56 72 GLN A O 1
ATOM 585 N N . ILE A 1 73 ? -9.026 -7.736 30.099 1.00 88.19 73 ILE A N 1
ATOM 586 C CA . ILE A 1 73 ? -9.133 -8.315 28.754 1.00 88.19 73 ILE A CA 1
ATOM 587 C C . ILE A 1 73 ? -9.685 -7.274 27.776 1.00 88.19 73 ILE A C 1
ATOM 589 O O . ILE A 1 73 ? -9.101 -7.060 26.716 1.00 88.19 73 ILE A O 1
ATOM 593 N N . THR A 1 74 ? -10.749 -6.563 28.159 1.00 87.62 74 THR A N 1
ATOM 594 C CA . THR A 1 74 ? -11.347 -5.500 27.340 1.00 87.62 74 THR A CA 1
ATOM 595 C C . THR A 1 74 ? -10.347 -4.379 27.074 1.00 87.62 74 THR A C 1
ATOM 597 O O . THR A 1 74 ? -10.183 -3.956 25.935 1.00 87.62 74 THR A O 1
ATOM 600 N N . ARG A 1 75 ? -9.601 -3.937 28.095 1.00 88.44 75 ARG A N 1
ATOM 601 C CA . ARG A 1 75 ? -8.566 -2.901 27.923 1.00 88.44 75 ARG A CA 1
ATOM 602 C C . ARG A 1 75 ? -7.468 -3.339 26.954 1.00 88.44 75 ARG A C 1
ATOM 604 O O . ARG A 1 75 ? -7.004 -2.534 26.152 1.00 88.44 75 ARG A O 1
ATOM 611 N N . GLN A 1 76 ? -7.049 -4.602 27.020 1.00 91.75 76 GLN A N 1
ATOM 612 C CA . GLN A 1 76 ? -6.056 -5.143 26.096 1.00 91.75 76 GLN A CA 1
ATOM 613 C C . GLN A 1 76 ? -6.585 -5.188 24.655 1.00 91.75 76 GLN A C 1
ATOM 615 O O . GLN A 1 76 ? -5.868 -4.773 23.747 1.00 91.75 76 GLN A O 1
ATOM 620 N N . ALA A 1 77 ? -7.832 -5.624 24.460 1.00 91.00 77 ALA A N 1
ATOM 621 C CA . ALA A 1 77 ? -8.481 -5.641 23.152 1.00 91.00 77 ALA A CA 1
ATOM 622 C C . ALA A 1 77 ? -8.573 -4.231 22.545 1.00 91.00 77 ALA A C 1
ATOM 624 O O . ALA A 1 77 ? -8.193 -4.030 21.393 1.00 91.00 77 ALA A O 1
ATOM 625 N N . LEU A 1 78 ? -8.977 -3.234 23.340 1.00 90.25 78 LEU A N 1
ATOM 626 C CA . LEU A 1 78 ? -9.049 -1.837 22.899 1.00 90.25 78 LEU A CA 1
ATOM 627 C C . LEU A 1 78 ? -7.678 -1.271 22.497 1.00 90.25 78 LEU A C 1
ATOM 629 O O . LEU A 1 78 ? -7.563 -0.633 21.453 1.00 90.25 78 LEU A O 1
ATOM 633 N N . ASN A 1 79 ? -6.625 -1.556 23.270 1.00 91.25 79 ASN A N 1
ATOM 634 C CA . ASN A 1 79 ? -5.261 -1.146 22.919 1.00 91.25 79 ASN A CA 1
ATOM 635 C C . ASN A 1 79 ? -4.781 -1.792 21.607 1.00 91.25 79 ASN A C 1
ATOM 637 O O . ASN A 1 79 ? -4.080 -1.161 20.812 1.00 91.25 79 ASN A O 1
ATOM 641 N N . GLU A 1 80 ? -5.133 -3.060 21.372 1.00 93.25 80 GLU A N 1
ATOM 642 C CA . GLU A 1 80 ? -4.800 -3.745 20.122 1.00 93.25 80 GLU A CA 1
ATOM 643 C C . GLU A 1 80 ? -5.548 -3.128 18.935 1.00 93.25 80 GLU A C 1
ATOM 645 O O . GLU A 1 80 ? -4.926 -2.879 17.900 1.00 93.25 80 GLU A O 1
ATOM 650 N N . ILE A 1 81 ? -6.838 -2.812 19.099 1.00 92.88 81 ILE A N 1
ATOM 651 C CA . ILE A 1 81 ? -7.640 -2.115 18.085 1.00 92.88 81 ILE A CA 1
ATOM 652 C C . ILE A 1 81 ? -6.999 -0.775 17.722 1.00 92.88 81 ILE A C 1
ATOM 654 O O . ILE A 1 81 ? -6.756 -0.520 16.544 1.00 92.88 81 ILE A O 1
ATOM 658 N N . GLU A 1 82 ? -6.646 0.049 18.711 1.00 91.25 82 GLU A N 1
ATOM 659 C CA . GLU A 1 82 ? -6.010 1.348 18.472 1.00 91.25 82 GLU A CA 1
ATOM 660 C C . GLU A 1 82 ? -4.674 1.197 17.724 1.00 91.25 82 GLU A C 1
ATOM 662 O O . GLU A 1 82 ? -4.397 1.921 16.762 1.00 91.25 82 GLU A O 1
ATOM 667 N N . SER A 1 83 ? -3.858 0.205 18.104 1.00 93.81 83 SER A N 1
ATOM 668 C CA . SER A 1 83 ? -2.607 -0.098 17.406 1.00 93.81 83 SER A CA 1
ATOM 669 C C . SER A 1 83 ? -2.836 -0.510 15.951 1.00 93.81 83 SER A C 1
ATOM 671 O O . SER A 1 83 ? -2.109 -0.041 15.073 1.00 93.81 83 SER A O 1
ATOM 673 N N . ARG A 1 84 ? -3.813 -1.384 15.677 1.00 94.19 84 ARG A N 1
ATOM 674 C CA . ARG A 1 84 ? -4.129 -1.825 14.309 1.00 94.19 84 ARG A CA 1
ATOM 675 C C . ARG A 1 84 ? -4.706 -0.686 13.471 1.00 94.19 84 ARG A C 1
ATOM 677 O O . ARG A 1 84 ? -4.289 -0.524 12.330 1.00 94.19 84 ARG A O 1
ATOM 684 N N . HIS A 1 85 ? -5.585 0.135 14.040 1.00 92.00 85 HIS A N 1
ATOM 685 C CA . HIS A 1 85 ? -6.122 1.319 13.372 1.00 92.00 85 HIS A CA 1
ATOM 686 C C . HIS A 1 85 ? -4.999 2.284 12.969 1.00 92.00 85 HIS A C 1
ATOM 688 O O . HIS A 1 85 ? -4.933 2.731 11.828 1.00 92.00 85 HIS A O 1
ATOM 694 N N . LYS A 1 86 ? -4.034 2.533 13.863 1.00 91.81 86 LYS A N 1
ATOM 695 C CA . LYS A 1 86 ? -2.857 3.353 13.545 1.00 91.81 86 LYS A CA 1
ATOM 696 C C . LYS A 1 86 ? -2.015 2.773 12.405 1.00 91.81 86 LYS A C 1
ATOM 698 O O . LYS A 1 86 ? -1.470 3.534 11.607 1.00 91.81 86 LYS A O 1
ATOM 703 N N . ASP A 1 87 ? -1.885 1.452 12.332 1.00 92.56 87 ASP A N 1
ATOM 704 C CA . ASP A 1 87 ? -1.185 0.797 11.227 1.00 92.56 87 ASP A CA 1
ATOM 705 C C . ASP A 1 87 ? -1.943 0.952 9.899 1.00 92.56 87 ASP A C 1
ATOM 707 O O . ASP A 1 87 ? -1.306 1.212 8.881 1.00 92.56 87 ASP A O 1
ATOM 711 N N . ILE A 1 88 ? -3.280 0.883 9.909 1.00 91.62 88 ILE A N 1
ATOM 712 C CA . ILE A 1 88 ? -4.121 1.157 8.730 1.00 91.62 88 ILE A CA 1
ATOM 713 C C . ILE A 1 88 ? -3.969 2.618 8.280 1.00 91.62 88 ILE A C 1
ATOM 715 O O . ILE A 1 88 ? -3.745 2.873 7.103 1.00 91.62 88 ILE A O 1
ATOM 719 N N . MET A 1 89 ? -3.969 3.582 9.202 1.00 91.06 89 MET A N 1
ATOM 720 C CA . MET A 1 89 ? -3.762 4.997 8.856 1.00 91.06 89 MET A CA 1
ATOM 721 C C . MET A 1 89 ? -2.392 5.255 8.206 1.00 91.06 89 MET A C 1
ATOM 723 O O . MET A 1 89 ? -2.274 6.029 7.256 1.00 91.06 89 MET A O 1
ATOM 727 N N . LYS A 1 90 ? -1.335 4.587 8.688 1.00 91.81 90 LYS A N 1
ATOM 728 C CA . LYS A 1 90 ? -0.011 4.650 8.045 1.00 91.81 90 LYS A CA 1
ATOM 729 C C . LYS A 1 90 ? -0.029 4.020 6.658 1.00 91.81 90 LYS A C 1
ATOM 731 O O . LYS A 1 90 ? 0.552 4.583 5.737 1.00 91.81 90 LYS A O 1
ATOM 736 N N . LEU A 1 91 ? -0.694 2.874 6.523 1.00 91.44 91 LEU A N 1
ATOM 737 C CA . LEU A 1 91 ? -0.857 2.187 5.250 1.00 91.44 91 LEU A CA 1
ATOM 738 C C . LEU A 1 91 ? -1.528 3.091 4.214 1.00 91.44 91 LEU A C 1
ATOM 740 O O . LEU A 1 91 ? -1.040 3.182 3.097 1.00 91.44 91 LEU A O 1
ATOM 744 N N . GLU A 1 92 ? -2.601 3.789 4.584 1.00 87.25 92 GLU A N 1
ATOM 745 C CA . GLU A 1 92 ? -3.295 4.720 3.689 1.00 87.25 92 GLU A CA 1
ATOM 746 C C . GLU A 1 92 ? -2.395 5.862 3.220 1.00 87.25 92 GLU A C 1
ATOM 748 O O . GLU A 1 92 ? -2.417 6.211 2.040 1.00 87.25 92 GLU A O 1
ATOM 753 N N . SER A 1 93 ? -1.567 6.417 4.113 1.00 90.50 93 SER A N 1
ATOM 754 C CA . SER A 1 93 ? -0.550 7.403 3.728 1.00 90.50 93 SER A CA 1
ATOM 755 C C . SER A 1 93 ? 0.415 6.816 2.700 1.00 90.50 93 SER A C 1
ATOM 757 O O . SER A 1 93 ? 0.637 7.416 1.652 1.00 90.50 93 SER A O 1
ATOM 759 N N . SER A 1 94 ? 0.926 5.609 2.953 1.00 88.19 94 SER A N 1
ATOM 760 C CA . SER A 1 94 ? 1.823 4.927 2.019 1.00 88.19 94 SER A CA 1
ATOM 761 C C . SER A 1 94 ? 1.146 4.609 0.681 1.00 88.19 94 SER A C 1
ATOM 763 O O . SER A 1 94 ? 1.784 4.745 -0.355 1.00 88.19 94 SER A O 1
ATOM 765 N N . ILE A 1 95 ? -0.138 4.234 0.662 1.00 85.88 95 ILE A N 1
ATOM 766 C CA . ILE A 1 95 ? -0.902 4.017 -0.579 1.00 85.88 95 ILE A CA 1
ATOM 767 C C . ILE A 1 95 ? -1.033 5.323 -1.372 1.00 85.88 95 ILE A C 1
ATOM 769 O O . ILE A 1 95 ? -0.887 5.301 -2.594 1.00 85.88 95 ILE A O 1
ATOM 773 N N . ARG A 1 96 ? -1.275 6.464 -0.710 1.00 86.69 96 ARG A N 1
ATOM 774 C CA . ARG A 1 96 ? -1.322 7.772 -1.391 1.00 86.69 96 ARG A CA 1
ATOM 775 C C . ARG A 1 96 ? 0.021 8.121 -2.030 1.00 86.69 96 ARG A C 1
ATOM 777 O O . AR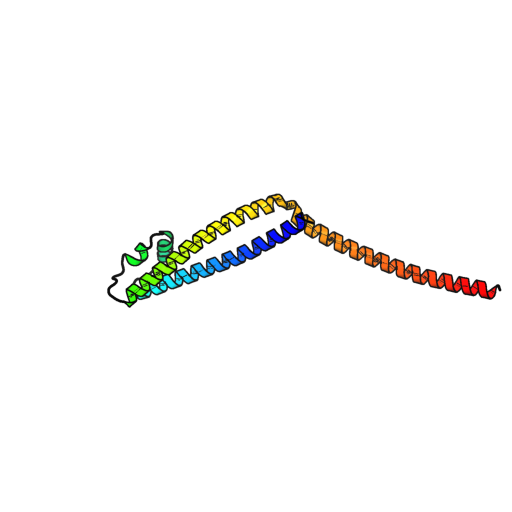G A 1 96 ? 0.042 8.510 -3.191 1.00 86.69 96 ARG A O 1
ATOM 784 N N . GLU A 1 97 ? 1.127 7.895 -1.327 1.00 86.81 97 GLU A N 1
ATOM 785 C CA . GLU A 1 97 ? 2.478 8.099 -1.872 1.00 86.81 97 GLU A CA 1
ATOM 786 C C . GLU A 1 97 ? 2.754 7.182 -3.081 1.00 86.81 97 GLU A C 1
ATOM 788 O O . GLU A 1 97 ? 3.304 7.620 -4.092 1.00 86.81 97 GLU A O 1
ATOM 793 N N . LEU A 1 98 ? 2.327 5.912 -3.024 1.00 85.19 98 LEU A N 1
ATOM 794 C CA . LEU A 1 98 ? 2.394 5.007 -4.179 1.00 85.19 98 LEU A CA 1
ATOM 795 C C . LEU A 1 98 ? 1.572 5.516 -5.357 1.00 85.19 98 LEU A C 1
ATOM 797 O O . LEU A 1 98 ? 2.024 5.414 -6.495 1.00 85.19 98 LEU A O 1
ATOM 801 N N . HIS A 1 99 ? 0.375 6.039 -5.098 1.00 82.25 99 HIS A N 1
ATOM 802 C CA . HIS A 1 99 ? -0.498 6.572 -6.134 1.00 82.25 99 HIS A CA 1
ATOM 803 C C . HIS A 1 99 ? 0.145 7.762 -6.855 1.00 82.25 99 HIS A C 1
ATOM 805 O O . HIS A 1 99 ? 0.137 7.795 -8.083 1.00 82.25 99 HIS A O 1
ATOM 811 N N . GLU A 1 100 ? 0.762 8.690 -6.119 1.00 84.88 100 GLU A N 1
ATOM 812 C CA . GLU A 1 100 ? 1.518 9.808 -6.701 1.00 84.88 100 GLU A CA 1
ATOM 813 C C . GLU A 1 100 ? 2.652 9.302 -7.604 1.00 84.88 100 GLU A C 1
ATOM 815 O O . GLU A 1 100 ? 2.736 9.682 -8.772 1.00 84.88 100 GLU A O 1
ATOM 820 N N . MET A 1 101 ? 3.448 8.341 -7.120 1.00 82.50 101 MET A N 1
ATOM 821 C CA . MET A 1 101 ? 4.505 7.717 -7.925 1.00 82.50 101 MET A CA 1
ATOM 822 C C . MET A 1 101 ? 3.963 6.989 -9.168 1.00 82.50 101 MET A C 1
ATOM 824 O O . MET A 1 101 ? 4.611 6.987 -10.217 1.00 82.50 101 MET A O 1
ATOM 828 N N . PHE A 1 102 ? 2.783 6.367 -9.078 1.00 78.25 102 PHE A N 1
ATOM 829 C CA . PHE A 1 102 ? 2.121 5.732 -10.217 1.00 78.25 102 PHE A CA 1
ATOM 830 C C . PHE A 1 102 ? 1.667 6.752 -11.263 1.00 78.25 102 PHE A C 1
ATOM 832 O O . PHE A 1 102 ? 1.841 6.499 -12.455 1.00 78.25 102 PHE A O 1
ATOM 839 N N . MET A 1 103 ? 1.115 7.891 -10.843 1.00 80.38 103 MET A N 1
ATOM 840 C CA . MET A 1 103 ? 0.701 8.966 -11.751 1.00 80.38 103 MET A CA 1
ATOM 841 C C . MET A 1 103 ? 1.903 9.585 -12.472 1.00 80.38 103 MET A C 1
ATOM 843 O O . MET A 1 103 ? 1.871 9.748 -13.695 1.00 80.38 103 MET A O 1
ATOM 847 N N . ASP A 1 104 ? 2.995 9.834 -11.747 1.00 81.69 104 ASP A N 1
ATOM 848 C CA . ASP A 1 104 ? 4.252 10.312 -12.330 1.00 81.69 104 ASP A CA 1
ATOM 849 C C . ASP A 1 104 ? 4.812 9.313 -13.348 1.00 81.69 104 ASP A C 1
ATOM 851 O O . ASP A 1 104 ? 5.244 9.689 -14.441 1.00 81.69 104 ASP A O 1
ATOM 855 N N . MET A 1 105 ? 4.759 8.017 -13.026 1.00 75.00 105 MET A N 1
ATOM 856 C CA . MET A 1 105 ? 5.219 6.966 -13.928 1.00 75.00 105 MET A CA 1
ATOM 857 C C . MET A 1 105 ? 4.320 6.827 -15.161 1.00 75.00 105 MET A C 1
ATOM 859 O O . MET A 1 105 ? 4.835 6.662 -16.265 1.00 75.00 105 MET A O 1
ATOM 863 N N . ALA A 1 106 ? 2.998 6.928 -15.012 1.00 69.94 106 ALA A N 1
ATOM 864 C CA . ALA A 1 106 ? 2.064 6.899 -16.135 1.00 69.94 106 ALA A CA 1
ATOM 865 C C . ALA A 1 106 ? 2.351 8.045 -17.119 1.00 69.94 106 ALA A C 1
ATOM 867 O O . ALA A 1 106 ? 2.487 7.808 -18.320 1.00 69.94 106 ALA A O 1
ATOM 868 N N . MET A 1 107 ? 2.578 9.258 -16.607 1.00 72.88 107 MET A N 1
ATOM 869 C CA . MET A 1 107 ? 2.983 10.415 -17.411 1.00 72.88 107 MET A CA 1
ATOM 870 C C . MET A 1 107 ? 4.361 10.212 -18.073 1.00 72.88 107 MET A C 1
ATOM 872 O O . MET A 1 107 ? 4.568 10.543 -19.246 1.00 72.88 107 MET A O 1
ATOM 876 N N . PHE A 1 108 ? 5.317 9.625 -17.348 1.00 68.56 108 PHE A N 1
ATOM 877 C CA . PHE A 1 108 ? 6.657 9.325 -17.857 1.00 68.56 108 PHE A CA 1
ATOM 878 C C . PHE A 1 108 ? 6.650 8.238 -18.945 1.00 68.56 108 PHE A C 1
ATOM 880 O O . PHE A 1 108 ? 7.454 8.292 -19.877 1.00 68.56 108 PHE A O 1
ATOM 887 N N . VAL A 1 109 ? 5.747 7.258 -18.861 1.00 66.50 109 VAL A N 1
ATOM 888 C CA . VAL A 1 109 ? 5.566 6.205 -19.872 1.00 66.50 109 VAL A CA 1
ATOM 889 C C . VAL A 1 109 ? 4.810 6.731 -21.093 1.00 66.50 109 VAL A C 1
ATOM 891 O O . VAL A 1 109 ? 5.215 6.431 -22.216 1.00 66.50 109 VAL A O 1
ATOM 894 N N . GLU A 1 110 ? 3.779 7.562 -20.915 1.00 62.97 110 GLU A N 1
ATOM 895 C CA . GLU A 1 110 ? 3.021 8.163 -22.023 1.00 62.97 110 GLU A CA 1
ATOM 896 C C . GLU A 1 110 ? 3.899 9.090 -22.878 1.00 62.97 110 GLU A C 1
ATOM 898 O O . GLU A 1 110 ? 3.913 8.994 -24.107 1.00 62.97 110 GLU A O 1
ATOM 903 N N . THR A 1 111 ? 4.764 9.885 -22.241 1.00 61.00 111 THR A N 1
ATOM 904 C CA . THR A 1 111 ? 5.800 10.671 -22.939 1.00 61.00 111 THR A CA 1
ATOM 905 C C . THR A 1 111 ? 6.879 9.807 -23.614 1.00 61.00 111 THR A C 1
ATOM 907 O O . THR A 1 111 ? 7.579 10.277 -24.513 1.00 61.00 111 THR A O 1
ATOM 910 N N . GLN A 1 112 ? 7.005 8.531 -23.233 1.00 52.31 112 GLN A N 1
ATOM 911 C CA . GLN A 1 112 ? 7.935 7.548 -23.801 1.00 52.31 112 GLN A CA 1
ATOM 912 C C . GLN A 1 112 ? 7.297 6.571 -24.801 1.00 52.31 112 GLN A C 1
ATOM 914 O O . GLN A 1 112 ? 8.000 5.655 -25.230 1.00 52.31 112 GLN A O 1
ATOM 919 N N . GLY A 1 113 ? 6.037 6.750 -25.224 1.00 51.75 113 GLY A N 1
ATOM 920 C CA . GLY A 1 113 ? 5.283 5.824 -26.094 1.00 51.75 113 GLY A CA 1
ATOM 921 C C . GLY A 1 113 ? 5.992 5.323 -27.373 1.00 51.75 113 GLY A C 1
ATOM 922 O O . GLY A 1 113 ? 5.649 4.268 -27.900 1.00 51.75 113 GLY A O 1
ATOM 923 N N . GLU A 1 114 ? 7.057 5.984 -27.842 1.00 51.31 114 GLU A N 1
ATOM 924 C CA . GLU A 1 114 ? 7.934 5.483 -28.916 1.00 51.31 114 GLU A CA 1
ATOM 925 C C . GLU A 1 114 ? 8.865 4.315 -28.510 1.00 51.31 114 GLU A C 1
ATOM 927 O O . GLU A 1 114 ? 9.482 3.676 -29.367 1.00 51.31 114 GLU A O 1
ATOM 932 N N . MET A 1 115 ? 9.054 4.026 -27.221 1.00 50.03 115 MET A N 1
ATOM 933 C CA . MET A 1 115 ? 10.166 3.189 -26.759 1.00 50.03 115 MET A CA 1
ATOM 934 C C . MET A 1 115 ? 9.882 1.683 -26.747 1.00 50.03 115 MET A C 1
ATOM 936 O O . MET A 1 115 ? 10.787 0.913 -27.078 1.00 50.03 115 MET A O 1
ATOM 940 N N . I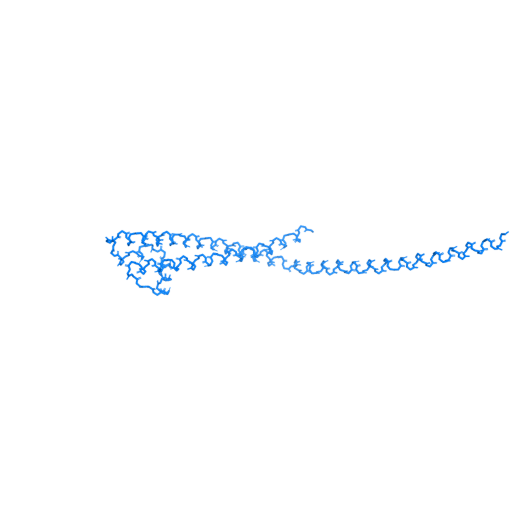LE A 1 116 ? 8.646 1.260 -26.460 1.00 51.22 116 ILE A N 1
ATOM 941 C CA . ILE A 1 116 ? 8.227 -0.153 -26.560 1.00 51.22 116 ILE A CA 1
ATOM 942 C C . ILE A 1 116 ? 8.382 -0.641 -28.007 1.00 51.22 116 ILE A C 1
ATOM 944 O O . ILE A 1 116 ? 9.022 -1.665 -28.251 1.00 51.22 116 ILE A O 1
ATOM 948 N N . ASN A 1 117 ? 7.941 0.172 -28.973 1.00 54.47 117 ASN A N 1
ATOM 949 C CA . ASN A 1 117 ? 8.107 -0.096 -30.404 1.00 54.47 117 ASN A CA 1
ATOM 950 C C . ASN A 1 117 ? 9.597 -0.232 -30.791 1.00 54.47 117 ASN A C 1
ATOM 952 O O . ASN A 1 117 ? 9.984 -1.021 -31.650 1.00 54.47 117 ASN A O 1
ATOM 956 N N . ASN A 1 118 ? 10.485 0.484 -30.096 1.00 55.25 118 ASN A N 1
ATOM 957 C CA . ASN A 1 118 ? 11.922 0.360 -30.304 1.00 55.25 118 ASN A CA 1
ATOM 958 C C . ASN A 1 118 ? 12.523 -0.922 -29.702 1.00 55.25 118 ASN A C 1
ATOM 960 O O . ASN A 1 118 ? 13.504 -1.413 -30.257 1.00 55.25 118 ASN A O 1
ATOM 964 N N . ILE A 1 119 ? 12.009 -1.480 -28.601 1.00 57.06 119 ILE A N 1
ATOM 965 C CA . ILE A 1 119 ? 12.524 -2.750 -28.051 1.00 57.06 119 ILE A CA 1
ATOM 966 C C . ILE A 1 119 ? 12.227 -3.888 -29.026 1.00 57.06 119 ILE A C 1
ATOM 968 O O . ILE A 1 119 ? 13.160 -4.568 -29.454 1.00 57.06 119 ILE A O 1
ATOM 972 N N . GLU A 1 120 ? 10.971 -4.019 -29.447 1.00 56.44 120 GLU A N 1
ATOM 973 C CA . GLU A 1 120 ? 10.541 -5.035 -30.410 1.00 56.44 120 GLU A CA 1
ATOM 974 C C . GLU A 1 120 ? 11.305 -4.898 -31.736 1.00 56.44 120 GLU A C 1
ATOM 976 O O . GLU A 1 120 ? 11.887 -5.865 -32.227 1.00 56.44 120 GLU A O 1
ATOM 981 N N . LYS A 1 121 ? 11.460 -3.665 -32.242 1.00 62.69 121 LYS A N 1
ATOM 982 C CA . LYS A 1 121 ? 12.264 -3.369 -33.438 1.00 62.69 121 LYS A CA 1
ATOM 983 C C . LYS A 1 121 ? 13.737 -3.742 -33.291 1.00 62.69 121 LYS A C 1
ATOM 985 O O . LYS A 1 121 ? 14.350 -4.209 -34.241 1.00 62.69 121 LYS A O 1
ATOM 990 N N . ASN A 1 122 ? 14.344 -3.542 -32.123 1.00 64.25 122 ASN A N 1
ATOM 991 C CA . ASN A 1 122 ? 15.750 -3.897 -31.922 1.00 64.25 122 ASN A CA 1
ATOM 992 C C . ASN A 1 122 ? 15.963 -5.401 -31.720 1.00 64.25 122 ASN A C 1
ATOM 994 O O . ASN A 1 122 ? 16.998 -5.906 -32.145 1.00 64.25 122 ASN A O 1
ATOM 998 N N . VAL A 1 123 ? 15.009 -6.102 -31.102 1.00 67.25 123 VAL A N 1
ATOM 999 C CA . VAL A 1 123 ? 15.021 -7.568 -31.007 1.00 67.25 123 VAL A CA 1
ATOM 1000 C C . VAL A 1 123 ? 14.828 -8.186 -32.393 1.00 67.25 123 VAL A C 1
ATOM 1002 O O . VAL A 1 123 ? 15.615 -9.053 -32.768 1.00 67.25 123 VAL A O 1
ATOM 1005 N N . MET A 1 124 ? 13.881 -7.675 -33.190 1.00 67.44 124 MET A N 1
ATOM 1006 C CA . MET A 1 124 ? 13.717 -8.061 -34.598 1.00 67.44 124 MET A CA 1
ATOM 1007 C C . MET A 1 124 ? 14.994 -7.808 -35.403 1.00 67.44 124 MET A C 1
ATOM 1009 O O . MET A 1 124 ? 15.514 -8.729 -36.020 1.00 67.44 124 MET A O 1
ATOM 1013 N N . ASN A 1 125 ? 15.576 -6.606 -35.321 1.00 71.50 125 ASN A N 1
ATOM 1014 C CA . ASN A 1 125 ? 16.811 -6.295 -36.044 1.00 71.50 125 ASN A CA 1
ATOM 1015 C C . ASN A 1 125 ? 17.977 -7.205 -35.625 1.00 71.50 125 ASN A C 1
ATOM 1017 O O . ASN A 1 125 ? 18.749 -7.643 -36.471 1.00 71.50 125 ASN A O 1
ATOM 1021 N N . ALA A 1 126 ? 18.137 -7.491 -34.328 1.00 71.56 126 ALA A N 1
ATOM 1022 C CA . ALA A 1 126 ? 19.187 -8.387 -33.845 1.00 71.56 126 ALA A CA 1
ATOM 1023 C C . ALA A 1 126 ? 18.983 -9.828 -34.343 1.00 71.56 126 ALA A C 1
ATOM 1025 O O . ALA A 1 126 ? 19.956 -10.472 -34.733 1.00 71.56 126 ALA A O 1
ATOM 1026 N N . SER A 1 127 ? 17.737 -10.308 -34.368 1.00 81.62 127 SER A N 1
ATOM 1027 C CA . SER A 1 127 ? 17.377 -11.600 -34.961 1.00 81.62 127 SER A CA 1
ATOM 1028 C C . SER A 1 127 ? 17.734 -11.646 -36.450 1.00 81.62 127 SER A C 1
ATOM 1030 O O . SER A 1 127 ? 18.453 -12.553 -36.873 1.00 81.62 127 SER A O 1
ATOM 1032 N N . ASP A 1 128 ? 17.342 -10.623 -37.214 1.00 80.06 128 ASP A N 1
ATOM 1033 C CA . ASP A 1 128 ? 17.660 -10.494 -38.640 1.00 80.06 128 ASP A CA 1
ATOM 1034 C C . ASP A 1 128 ? 19.174 -10.488 -38.886 1.00 80.06 128 ASP A C 1
ATOM 1036 O O . ASP A 1 128 ? 19.663 -11.194 -39.769 1.00 80.06 128 ASP A O 1
ATOM 1040 N N . TYR A 1 129 ? 19.953 -9.739 -38.098 1.00 80.38 129 TYR A N 1
ATOM 1041 C CA . TYR A 1 129 ? 21.413 -9.712 -38.237 1.00 80.38 129 TYR A CA 1
ATOM 1042 C C . TYR A 1 129 ? 22.050 -11.083 -37.986 1.00 80.38 129 TYR A C 1
ATOM 1044 O O . TYR A 1 129 ? 22.970 -11.473 -38.709 1.00 80.38 129 TYR A O 1
ATOM 1052 N N . VAL A 1 130 ? 21.578 -11.822 -36.978 1.00 81.00 130 VAL A N 1
ATOM 1053 C CA . VAL A 1 130 ? 22.070 -13.176 -36.676 1.00 81.00 130 VAL A CA 1
ATOM 1054 C C . VAL A 1 130 ? 21.714 -14.147 -37.801 1.00 81.00 130 VAL A C 1
ATOM 1056 O O . VAL A 1 130 ? 22.541 -14.984 -38.176 1.00 81.00 130 VAL A O 1
ATOM 1059 N N . GLU A 1 131 ? 20.524 -14.019 -38.382 1.00 83.12 131 GLU A N 1
ATOM 1060 C CA . GLU A 1 131 ? 20.095 -14.828 -39.520 1.00 83.12 131 GLU A CA 1
ATOM 1061 C C . GLU A 1 131 ? 20.947 -14.556 -40.768 1.00 83.12 131 GLU A C 1
ATOM 1063 O O . GLU A 1 131 ? 21.524 -15.488 -41.335 1.00 83.12 131 GLU A O 1
ATOM 1068 N N . HIS A 1 132 ? 21.160 -13.288 -41.124 1.00 82.62 132 HIS A N 1
ATOM 1069 C CA . HIS A 1 132 ? 22.032 -12.911 -42.240 1.00 82.62 132 HIS A CA 1
ATOM 1070 C C . HIS A 1 132 ? 23.485 -13.363 -42.014 1.00 82.62 132 HIS A C 1
ATOM 1072 O O . HIS A 1 132 ? 24.125 -13.904 -42.919 1.00 82.62 132 HIS A O 1
ATOM 1078 N N . ALA A 1 133 ? 24.015 -13.224 -40.794 1.00 78.19 133 ALA A N 1
ATOM 1079 C CA . ALA A 1 133 ? 25.357 -13.701 -40.455 1.00 78.19 133 ALA A CA 1
ATOM 1080 C C . ALA A 1 133 ? 25.482 -15.232 -40.594 1.00 78.19 133 ALA A C 1
ATOM 1082 O O . ALA A 1 133 ? 26.504 -15.752 -41.063 1.00 78.19 133 ALA A O 1
ATOM 1083 N N . LYS A 1 134 ? 24.434 -15.982 -40.240 1.00 86.75 134 LYS A N 1
ATOM 1084 C CA . LYS A 1 134 ? 24.367 -17.437 -40.435 1.00 86.75 134 LYS A CA 1
ATOM 1085 C C . LYS A 1 134 ? 24.370 -17.817 -41.920 1.00 86.75 134 LYS A C 1
ATOM 1087 O O . LYS A 1 134 ? 25.001 -18.805 -42.305 1.00 86.75 134 LYS A O 1
ATOM 1092 N N . GLU A 1 135 ? 23.708 -17.046 -42.776 1.00 88.75 135 GLU A N 1
ATOM 1093 C CA . GLU A 1 135 ? 23.747 -17.282 -44.221 1.00 88.75 135 GLU A CA 1
ATOM 1094 C C . GLU A 1 135 ? 25.119 -16.992 -44.831 1.00 88.75 135 GLU A C 1
ATOM 1096 O O . GLU A 1 135 ? 25.649 -17.814 -45.588 1.00 88.75 135 GLU A O 1
ATOM 1101 N N . GLU A 1 136 ? 25.727 -15.860 -44.479 1.00 85.00 136 GLU A N 1
ATOM 1102 C CA . GLU A 1 136 ? 27.040 -15.471 -44.995 1.00 85.00 136 GLU A CA 1
ATOM 1103 C C . GLU A 1 136 ? 28.142 -16.439 -44.547 1.00 85.00 136 GLU A C 1
ATOM 1105 O O . GLU A 1 136 ? 28.972 -16.859 -45.357 1.00 85.00 136 GLU A O 1
ATOM 1110 N N . THR A 1 137 ? 28.103 -16.923 -43.301 1.00 84.25 137 THR A N 1
ATOM 1111 C CA . THR A 1 137 ? 29.027 -17.977 -42.839 1.00 84.25 137 THR A CA 1
ATOM 1112 C C . THR A 1 137 ? 28.843 -19.284 -43.618 1.00 84.25 137 THR A C 1
ATOM 1114 O O . THR A 1 137 ? 29.827 -19.922 -44.010 1.00 84.25 137 THR A O 1
ATOM 1117 N N . LYS A 1 138 ? 27.603 -19.663 -43.951 1.00 87.31 138 LYS A N 1
ATOM 1118 C CA . LYS A 1 138 ? 27.317 -20.830 -44.801 1.00 87.31 138 LYS A CA 1
ATOM 1119 C C . LYS A 1 138 ? 27.859 -20.650 -46.224 1.00 87.31 138 LYS A C 1
ATOM 1121 O O . LYS A 1 138 ? 28.421 -21.596 -46.788 1.00 87.31 138 LYS A O 1
ATOM 1126 N N . LYS A 1 139 ? 27.728 -19.456 -46.815 1.00 88.56 139 LYS A N 1
ATOM 1127 C CA . LYS A 1 139 ? 28.316 -19.122 -48.128 1.00 88.56 139 LYS A CA 1
ATOM 1128 C C . LYS A 1 139 ? 29.845 -19.166 -48.075 1.00 88.56 139 LYS A C 1
ATOM 1130 O O . LYS A 1 139 ? 30.455 -19.808 -48.930 1.00 88.56 139 LYS A O 1
ATOM 1135 N N . ALA A 1 140 ? 30.462 -18.599 -47.039 1.00 85.62 140 ALA A N 1
ATOM 1136 C CA . ALA A 1 140 ? 31.911 -18.608 -46.846 1.00 85.62 140 ALA A CA 1
ATOM 1137 C C . ALA A 1 140 ? 32.487 -20.034 -46.771 1.00 85.62 140 ALA A C 1
ATOM 1139 O O . ALA A 1 140 ? 33.490 -20.337 -47.421 1.00 85.62 140 ALA A O 1
ATOM 1140 N N . VAL A 1 141 ? 31.818 -20.957 -46.066 1.00 88.25 141 VAL A N 1
ATOM 1141 C CA . VAL A 1 141 ? 32.212 -22.379 -46.030 1.00 88.25 141 VAL A CA 1
ATOM 1142 C C . VAL A 1 141 ? 32.132 -23.017 -47.420 1.00 88.25 141 VAL A C 1
ATOM 1144 O O . VAL A 1 141 ? 33.054 -23.733 -47.832 1.00 88.25 141 VAL A O 1
ATOM 1147 N N . LYS A 1 142 ? 31.068 -22.730 -48.184 1.00 87.44 142 LYS A N 1
ATOM 1148 C CA . LYS A 1 142 ? 30.935 -23.211 -49.567 1.00 87.44 142 LYS A CA 1
ATOM 1149 C C . LYS A 1 142 ? 32.059 -22.670 -50.450 1.00 87.44 142 LYS A C 1
ATOM 1151 O O . LYS A 1 142 ? 32.693 -23.468 -51.142 1.00 87.44 142 LYS A O 1
ATOM 1156 N N . TYR A 1 143 ? 32.370 -21.376 -50.388 1.00 87.75 143 TYR A N 1
ATOM 1157 C CA . TYR A 1 143 ? 33.474 -20.789 -51.152 1.00 87.75 143 TYR A CA 1
ATOM 1158 C C . TYR A 1 143 ? 34.826 -21.384 -50.765 1.00 87.75 143 TYR A C 1
ATOM 1160 O O . TYR A 1 143 ? 35.558 -21.817 -51.651 1.00 87.75 143 TYR A O 1
ATOM 1168 N N . LYS A 1 144 ? 35.119 -21.540 -49.467 1.00 83.62 144 LYS A N 1
ATOM 1169 C CA . LYS A 1 144 ? 36.346 -22.201 -48.993 1.00 83.62 144 LYS A CA 1
ATOM 1170 C C . LYS A 1 144 ? 36.467 -23.634 -49.519 1.00 83.62 144 LYS A C 1
ATOM 1172 O O . LYS A 1 144 ? 37.546 -24.059 -49.923 1.00 83.62 144 LYS A O 1
ATOM 1177 N N . SER A 1 145 ? 35.376 -24.403 -49.531 1.00 83.62 145 SER A N 1
ATOM 1178 C CA . SER A 1 145 ? 35.398 -25.776 -50.058 1.00 83.62 145 SER A CA 1
ATOM 1179 C C . SER A 1 145 ? 35.632 -25.831 -51.573 1.00 83.62 145 SER A C 1
ATOM 1181 O O . SER A 1 145 ? 36.428 -26.654 -52.024 1.00 83.62 145 SER A O 1
ATOM 1183 N N . LYS A 1 146 ? 35.018 -24.927 -52.349 1.00 83.81 146 LYS A N 1
ATOM 1184 C CA . LYS A 1 146 ? 35.251 -24.804 -53.796 1.00 83.81 146 LYS A CA 1
ATOM 1185 C C . LYS A 1 146 ? 36.675 -24.343 -54.104 1.00 83.81 146 LYS A C 1
ATOM 1187 O O . LYS A 1 146 ? 37.340 -24.975 -54.915 1.00 83.81 146 LYS A O 1
ATOM 1192 N N . ALA A 1 147 ? 37.164 -23.314 -53.413 1.00 81.38 147 ALA A N 1
ATOM 1193 C CA . ALA A 1 147 ? 38.520 -22.799 -53.580 1.00 81.38 147 ALA A CA 1
ATOM 1194 C C . ALA A 1 147 ? 39.578 -23.872 -53.287 1.00 81.38 147 ALA A C 1
ATOM 1196 O O . ALA A 1 147 ? 40.528 -24.008 -54.048 1.00 81.38 147 ALA A O 1
ATOM 1197 N N . ARG A 1 148 ? 39.378 -24.707 -52.251 1.00 84.31 148 ARG A N 1
ATOM 1198 C CA . ARG A 1 148 ? 40.257 -25.861 -51.987 1.00 84.31 148 ARG A CA 1
ATOM 1199 C C . ARG A 1 148 ? 40.268 -26.865 -53.138 1.00 84.31 148 ARG A C 1
ATOM 1201 O O . ARG A 1 148 ? 41.342 -27.305 -53.521 1.00 84.31 148 ARG A O 1
ATOM 1208 N N . ARG A 1 149 ? 39.108 -27.196 -53.720 1.00 83.06 149 ARG A N 1
ATOM 1209 C CA . ARG A 1 149 ? 39.041 -28.099 -54.885 1.00 83.06 149 ARG A CA 1
ATOM 1210 C C . ARG A 1 149 ? 39.783 -27.523 -56.089 1.00 83.06 149 ARG A C 1
ATOM 1212 O O . ARG A 1 149 ? 40.569 -28.234 -56.696 1.00 83.06 149 ARG A O 1
ATOM 1219 N N . VAL A 1 150 ? 39.564 -26.245 -56.397 1.00 83.06 150 VAL A N 1
ATOM 1220 C CA . VAL A 1 150 ? 40.243 -25.560 -57.510 1.00 83.06 150 VAL A CA 1
ATOM 1221 C C . VAL A 1 150 ? 41.753 -25.507 -57.279 1.00 83.06 150 VAL A C 1
ATOM 1223 O O . VAL A 1 150 ? 42.502 -25.834 -58.188 1.00 83.06 150 VAL A O 1
ATOM 1226 N N . CYS A 1 151 ? 42.195 -25.190 -56.059 1.00 81.75 151 CYS A N 1
ATOM 1227 C CA . CYS A 1 151 ? 43.611 -25.177 -55.693 1.00 81.75 151 CYS A CA 1
ATOM 1228 C C . CYS A 1 151 ? 44.261 -26.567 -55.829 1.00 81.75 151 CYS A C 1
ATOM 1230 O O . CYS A 1 151 ? 45.329 -26.699 -56.421 1.00 81.75 151 CYS A O 1
ATOM 1232 N N . CYS A 1 152 ? 43.602 -27.632 -55.355 1.00 80.31 152 CYS A N 1
ATOM 1233 C CA . CYS A 1 152 ? 44.097 -28.998 -55.545 1.00 80.31 152 CYS A CA 1
ATOM 1234 C C . CYS A 1 152 ? 44.204 -29.364 -57.031 1.00 80.31 152 CYS A C 1
ATOM 1236 O O . CYS A 1 152 ? 45.217 -29.919 -57.444 1.00 80.31 152 CYS A O 1
ATOM 1238 N N . LEU A 1 153 ? 43.197 -29.023 -57.843 1.00 84.19 153 LEU A N 1
ATOM 1239 C CA . LEU A 1 153 ? 43.233 -29.266 -59.287 1.00 84.19 153 LEU A CA 1
ATOM 1240 C C . LEU A 1 153 ? 44.362 -28.481 -59.967 1.00 84.19 153 LEU A C 1
ATOM 1242 O O . LEU A 1 153 ? 45.082 -29.054 -60.778 1.00 84.19 153 LEU A O 1
ATOM 1246 N N . SER A 1 154 ? 44.571 -27.209 -59.609 1.00 79.56 154 SER A N 1
ATOM 1247 C CA . SER A 1 154 ? 45.664 -26.411 -60.175 1.00 79.56 154 SER A CA 1
ATOM 1248 C C . SER A 1 154 ? 47.042 -26.952 -59.796 1.00 79.56 154 SER A C 1
ATOM 1250 O O . SER A 1 154 ? 47.936 -26.947 -60.635 1.00 79.56 154 SER A O 1
ATOM 1252 N N . VAL A 1 155 ? 47.212 -27.459 -58.568 1.00 86.31 155 VAL A N 1
ATOM 1253 C CA . VAL A 1 155 ? 48.465 -28.102 -58.133 1.00 86.31 155 VAL A CA 1
ATOM 1254 C C . VAL A 1 155 ? 48.716 -29.396 -58.910 1.00 86.31 155 VAL A C 1
ATOM 1256 O O . VAL A 1 155 ? 49.832 -29.606 -59.370 1.00 86.31 155 VAL A O 1
ATOM 1259 N N . ILE A 1 156 ? 47.693 -30.236 -59.111 1.00 87.12 156 ILE A N 1
ATOM 1260 C CA . ILE A 1 156 ? 47.824 -31.481 -59.891 1.00 87.12 156 ILE A CA 1
ATOM 1261 C C . ILE A 1 156 ? 48.243 -31.179 -61.335 1.00 87.12 156 ILE A C 1
ATOM 1263 O O . ILE A 1 156 ? 49.167 -31.811 -61.839 1.00 87.12 156 ILE A O 1
ATOM 1267 N N . VAL A 1 157 ? 47.606 -30.195 -61.981 1.00 87.06 157 VAL A N 1
ATOM 1268 C CA . VAL A 1 157 ? 47.959 -29.788 -63.352 1.00 87.06 157 VAL A CA 1
ATOM 1269 C C . VAL A 1 157 ? 49.407 -29.298 -63.420 1.00 87.06 157 VAL A C 1
ATOM 1271 O O . VAL A 1 157 ? 50.153 -29.752 -64.282 1.00 87.06 157 VAL A O 1
ATOM 1274 N N . LEU A 1 158 ? 49.826 -28.435 -62.487 1.00 86.81 158 LEU A N 1
ATOM 1275 C CA . LEU A 1 158 ? 51.209 -27.952 -62.401 1.00 86.81 158 LEU A CA 1
ATOM 1276 C C . LEU A 1 158 ? 52.220 -29.099 -62.283 1.00 86.81 158 LEU A C 1
ATOM 1278 O O . LEU A 1 158 ? 53.202 -29.107 -63.013 1.00 86.81 158 LEU A O 1
ATOM 1282 N N . VAL A 1 159 ? 51.960 -30.076 -61.409 1.00 88.19 159 VAL A N 1
ATOM 1283 C CA . VAL A 1 159 ? 52.838 -31.244 -61.224 1.00 88.19 159 VAL A CA 1
ATOM 1284 C C . VAL A 1 159 ? 52.872 -32.144 -62.461 1.00 88.19 159 VAL A C 1
ATOM 1286 O O . VAL A 1 159 ? 53.907 -32.724 -62.738 1.00 88.19 159 VAL A O 1
ATOM 1289 N N . SER A 1 160 ? 51.772 -32.273 -63.208 1.00 82.44 160 SER A N 1
ATOM 1290 C CA . SER A 1 160 ? 51.722 -33.120 -64.413 1.00 82.44 160 SER A CA 1
ATOM 1291 C C . SER A 1 160 ? 52.394 -32.520 -65.655 1.00 82.44 160 SER A C 1
ATOM 1293 O O . SER A 1 160 ? 52.661 -33.249 -66.606 1.00 82.44 160 SER A O 1
ATOM 1295 N N . VAL A 1 161 ? 52.599 -31.199 -65.675 1.00 84.81 161 VAL A N 1
ATOM 1296 C CA . VAL A 1 161 ? 53.229 -30.464 -66.790 1.00 84.81 161 VAL A CA 1
ATOM 1297 C C . VAL A 1 161 ? 54.736 -30.261 -66.561 1.00 84.81 161 VAL A C 1
ATOM 1299 O O . VAL A 1 161 ? 55.464 -30.030 -67.526 1.00 84.81 161 VAL A O 1
ATOM 1302 N N . LEU A 1 162 ? 55.188 -30.340 -65.304 1.00 77.75 162 LEU A N 1
ATOM 1303 C CA . LEU A 1 162 ? 56.597 -30.374 -64.886 1.00 77.75 162 LEU A CA 1
ATOM 1304 C C . LEU A 1 162 ? 57.204 -31.769 -65.084 1.00 77.75 162 LEU A C 1
ATOM 1306 O O . LEU A 1 162 ? 58.385 -31.815 -65.490 1.00 77.75 162 LEU A O 1
#

Secondary structure (DSSP, 8-state):
-HHHHHHHHHHHHHHHHHHHHHHHHHHHHHHHHHHHHHHHHTT----HHHHHHHHHT--GGGGTTT----SHHHHHHHHHHHHHHHHHHHHHHHHHHHHHHHHHHHHHHHTTTHHHHHHHHHHHHHHHHHHHHHHHHHHHHHHHHHHHHHHHHHHHHHHHH-

InterPro domains:
  IPR000727 Target SNARE coiled-coil homology domain [PF05739] (114-159)
  IPR000727 Target SNARE coiled-coil homology domain [PS50192] (78-140)
  IPR000727 Target SNARE coiled-coil homology domain [SM00397] (73-140)
  IPR006011 Syntaxin, N-terminal domain [PF00804] (2-67)
  IPR006012 Syntaxin/epimorphin, conserved site [PS00914] (84-124)
  IPR010989 SNARE [SSF47661] (2-133)
  IPR028671 Syntaxin-2, SNARE motif [cd15882] (77-145)
  IPR045242 Syntaxin [PTHR19957] (3-158)